Protein AF-A0A351K2X3-F1 (afdb_monomer_lite)

Radius of gyration: 14.86 Å; chains: 1; bounding box: 40×14×45 Å

Secondary structure (DSSP, 8-state):
----PPPPEEEEEEEE-SSTTHHHHHHHHHHHHHHS-TTTEEEEEEEEP--

Sequence (51 aa):
MKVVAKLRTHLVLVFGGRSAEHDVSCATAWHVAAAIDRSLHDVTVIGITKE

pLDDT: mean 92.88, std 12.28, range [44.12, 98.69]

Foldseek 3Di:
DDDPPDDAAEEEAEAAEQDPCRVVRVVVSVVVVVPDDPVRYDYDYHYDYND

Structure (mmCIF, N/CA/C/O backbone):
data_AF-A0A351K2X3-F1
#
_entry.id   AF-A0A351K2X3-F1
#
loop_
_atom_site.group_PDB
_atom_site.id
_atom_site.type_symbol
_atom_site.label_atom_id
_atom_site.label_alt_id
_atom_site.label_comp_id
_atom_sit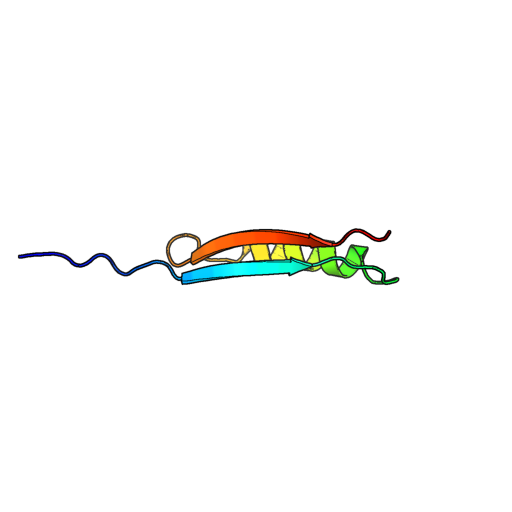e.label_asym_id
_atom_site.label_entity_id
_atom_site.label_seq_id
_atom_site.pdbx_PDB_ins_code
_atom_site.Cartn_x
_atom_site.Cartn_y
_atom_site.Cartn_z
_atom_site.occupancy
_atom_site.B_iso_or_equiv
_atom_site.auth_seq_id
_atom_site.auth_comp_id
_atom_site.auth_asym_id
_atom_site.auth_atom_id
_atom_site.pdbx_PDB_model_num
ATOM 1 N N . MET A 1 1 ? -27.583 6.745 26.817 1.00 44.12 1 MET A N 1
ATOM 2 C CA . MET A 1 1 ? -26.122 6.839 26.586 1.00 44.12 1 MET A CA 1
ATOM 3 C C . MET A 1 1 ? -25.875 6.762 25.085 1.00 44.12 1 MET A C 1
ATOM 5 O O . MET A 1 1 ? -26.261 5.770 24.487 1.00 44.12 1 MET A O 1
ATOM 9 N N . LYS A 1 2 ? -25.328 7.812 24.456 1.00 49.97 2 LYS A N 1
ATOM 10 C CA . LYS A 1 2 ? -24.919 7.775 23.041 1.00 49.97 2 LYS A CA 1
ATOM 11 C C . LYS A 1 2 ? -23.464 7.314 22.998 1.00 49.97 2 LYS A C 1
ATOM 13 O O . LYS A 1 2 ? -22.588 8.045 23.447 1.00 49.97 2 LYS A O 1
ATOM 18 N N . VAL A 1 3 ? -23.217 6.107 22.501 1.00 65.31 3 VAL A N 1
ATOM 19 C CA . VAL A 1 3 ? -21.860 5.680 22.148 1.00 65.31 3 VAL A CA 1
ATOM 20 C C . VAL A 1 3 ? -21.505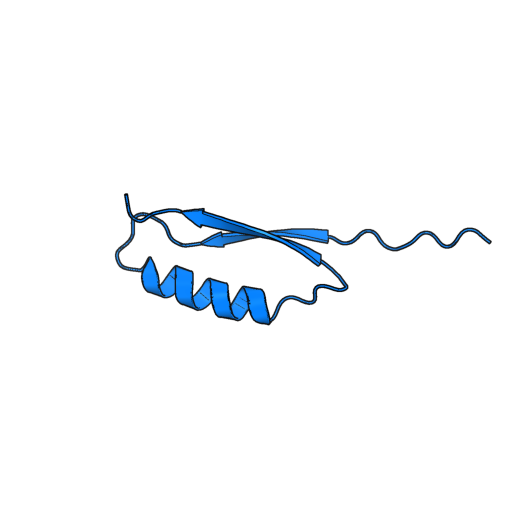 6.414 20.859 1.00 65.31 3 VAL A C 1
ATOM 22 O O . VAL A 1 3 ? -22.114 6.166 19.821 1.00 65.31 3 VAL A O 1
ATOM 25 N N . VAL A 1 4 ? -20.574 7.362 20.927 1.00 65.31 4 VAL A N 1
ATOM 26 C CA . VAL A 1 4 ? -19.974 7.936 19.720 1.00 65.31 4 VAL A CA 1
ATOM 27 C C . VAL A 1 4 ? -18.910 6.943 19.273 1.00 65.31 4 VAL A C 1
ATOM 29 O O . VAL A 1 4 ? -17.880 6.799 19.929 1.00 65.31 4 VAL A O 1
ATOM 32 N N . ALA A 1 5 ? -19.187 6.197 18.204 1.00 70.62 5 ALA A N 1
ATOM 33 C CA . ALA A 1 5 ? -18.187 5.327 17.602 1.00 70.62 5 ALA A CA 1
ATOM 34 C C . ALA A 1 5 ? -16.995 6.181 17.142 1.00 70.62 5 ALA A C 1
ATOM 36 O O . ALA A 1 5 ? -17.179 7.217 16.500 1.00 70.62 5 ALA A O 1
ATOM 37 N N . LYS A 1 6 ? -15.773 5.762 17.490 1.00 73.88 6 LYS A N 1
ATOM 38 C CA . LYS A 1 6 ? -14.548 6.415 17.019 1.00 73.88 6 LYS A CA 1
ATOM 39 C C . LYS A 1 6 ? -14.515 6.324 15.492 1.00 73.88 6 LYS A C 1
ATOM 41 O O . LYS A 1 6 ? -14.567 5.225 14.945 1.00 73.88 6 LYS A O 1
ATOM 46 N N . LEU A 1 7 ? -14.451 7.470 14.815 1.00 83.88 7 LEU A N 1
ATOM 47 C CA . LEU A 1 7 ? -14.301 7.507 13.362 1.00 83.88 7 LEU A CA 1
AT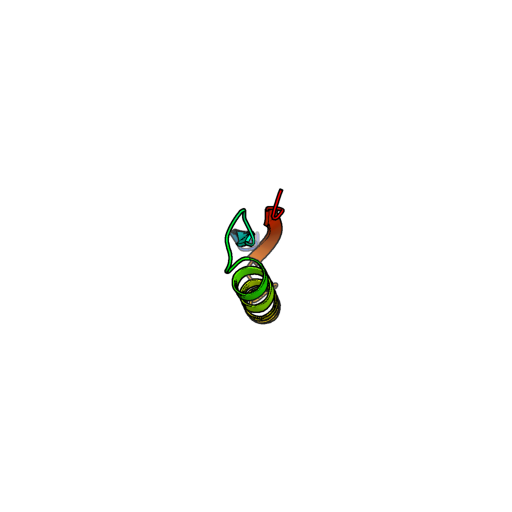OM 48 C C . LEU A 1 7 ? -12.952 6.883 12.984 1.00 83.88 7 LEU A C 1
ATOM 50 O O . LEU A 1 7 ? -11.928 7.185 13.601 1.00 83.88 7 LEU A O 1
ATOM 54 N N . ARG A 1 8 ? -12.972 5.984 11.996 1.00 91.12 8 ARG A N 1
ATOM 55 C CA . ARG A 1 8 ? -11.763 5.367 11.439 1.00 91.12 8 ARG A CA 1
ATOM 56 C C . ARG A 1 8 ? -11.011 6.398 10.609 1.00 91.12 8 ARG A C 1
ATOM 58 O O . ARG A 1 8 ? -11.625 7.160 9.868 1.00 91.12 8 ARG A O 1
ATOM 65 N N . THR A 1 9 ? -9.689 6.414 10.719 1.00 95.19 9 THR A N 1
ATOM 66 C CA . THR A 1 9 ? -8.856 7.328 9.932 1.00 95.19 9 THR A CA 1
ATOM 67 C C . THR A 1 9 ? -8.843 6.868 8.477 1.00 95.19 9 THR A C 1
ATOM 69 O O . THR A 1 9 ? -8.551 5.702 8.205 1.00 95.19 9 THR A O 1
ATOM 72 N N . HIS A 1 10 ? -9.127 7.769 7.538 1.00 96.75 10 HIS A N 1
ATOM 73 C CA . HIS A 1 10 ? -8.951 7.479 6.117 1.00 96.75 10 HIS A CA 1
ATOM 74 C C . HIS A 1 10 ? -7.459 7.487 5.781 1.00 96.75 10 HIS A C 1
ATOM 76 O O . HIS A 1 10 ? -6.789 8.511 5.916 1.00 96.75 10 HIS A O 1
ATOM 82 N N . LEU A 1 11 ? -6.938 6.337 5.370 1.00 97.62 11 LEU A N 1
ATOM 83 C CA . LEU A 1 11 ? -5.537 6.146 5.021 1.00 97.62 11 LEU A CA 1
ATOM 84 C C . LEU A 1 11 ? -5.427 5.881 3.522 1.00 97.62 11 LEU A C 1
ATOM 86 O O . LEU A 1 11 ? -5.990 4.914 3.012 1.00 97.62 11 LEU A O 1
ATOM 90 N N . VAL A 1 12 ? -4.675 6.724 2.821 1.00 98.44 12 VAL A N 1
ATOM 91 C CA . VAL A 1 12 ? -4.388 6.536 1.397 1.00 98.44 12 VAL A CA 1
ATOM 92 C C . VAL A 1 12 ? -2.955 6.047 1.248 1.00 98.44 12 VAL A C 1
ATOM 94 O O . VAL A 1 12 ? -2.017 6.742 1.632 1.00 98.44 12 VAL A O 1
ATOM 97 N N . LEU A 1 13 ? -2.789 4.850 0.692 1.00 98.38 13 LEU A N 1
ATOM 98 C CA . LEU A 1 13 ? -1.486 4.281 0.368 1.00 98.38 13 LEU A CA 1
ATOM 99 C C . LEU A 1 13 ? -1.200 4.492 -1.120 1.00 98.38 13 LEU A C 1
ATOM 101 O O . LEU A 1 13 ? -1.848 3.875 -1.967 1.00 98.38 13 LEU A O 1
ATOM 105 N N . VAL A 1 14 ? -0.229 5.353 -1.422 1.00 98.62 14 VAL A N 1
ATOM 106 C CA . VAL A 1 14 ? 0.213 5.657 -2.791 1.00 98.62 14 VAL A CA 1
ATOM 107 C C . VAL A 1 14 ? 1.543 4.963 -3.067 1.00 98.62 14 VAL A C 1
ATOM 109 O O . VAL A 1 14 ? 2.451 5.035 -2.240 1.00 98.62 14 VAL A O 1
ATOM 112 N N . PHE A 1 15 ? 1.663 4.288 -4.209 1.00 98.69 15 PHE A N 1
ATOM 113 C CA . PHE A 1 15 ? 2.858 3.518 -4.567 1.00 98.69 15 PHE A CA 1
ATOM 114 C C . PHE A 1 15 ? 3.050 3.393 -6.086 1.00 98.69 15 PHE A C 1
ATOM 116 O O . PHE A 1 15 ? 2.185 3.785 -6.869 1.00 98.69 15 PHE A O 1
ATOM 123 N N . GLY A 1 16 ? 4.183 2.827 -6.502 1.00 98.44 16 GLY A N 1
ATOM 124 C CA . GLY A 1 16 ? 4.565 2.664 -7.905 1.00 98.44 16 GLY A CA 1
ATOM 125 C C . GLY A 1 16 ? 5.286 3.899 -8.447 1.00 98.44 16 GLY A C 1
ATOM 126 O O . GLY A 1 16 ? 6.176 4.446 -7.797 1.00 98.44 16 GLY A O 1
ATOM 127 N N . GLY A 1 17 ? 4.904 4.335 -9.645 1.00 98.38 17 GLY A N 1
ATOM 128 C CA . GLY A 1 17 ? 5.437 5.520 -10.317 1.00 98.38 17 GLY A CA 1
ATOM 129 C C . GLY A 1 17 ? 6.397 5.210 -11.462 1.00 98.38 17 GLY A C 1
ATOM 130 O O . GLY A 1 17 ? 6.813 4.068 -11.672 1.00 98.38 17 GLY A O 1
ATOM 131 N N . ARG A 1 18 ? 6.765 6.266 -12.199 1.00 98.06 18 ARG A N 1
ATOM 132 C CA . ARG A 1 18 ? 7.719 6.228 -13.317 1.00 98.06 18 ARG A CA 1
ATOM 133 C C . ARG A 1 18 ? 9.158 6.200 -12.793 1.00 98.06 18 ARG A C 1
ATOM 135 O O . ARG A 1 18 ? 9.861 7.207 -12.813 1.00 98.06 18 ARG A O 1
ATOM 142 N N . SER A 1 19 ? 9.568 5.052 -12.264 1.00 97.19 19 SER A N 1
ATOM 143 C CA . SER A 1 19 ? 10.878 4.833 -11.642 1.00 97.19 19 SER A CA 1
ATOM 144 C C . SER A 1 19 ? 11.384 3.414 -11.911 1.00 97.19 19 SER A C 1
ATOM 146 O O . SER A 1 19 ? 10.591 2.480 -12.038 1.00 97.19 19 SER A O 1
ATOM 148 N N . ALA A 1 20 ? 12.709 3.236 -11.924 1.00 97.50 20 ALA A N 1
ATOM 149 C CA . ALA A 1 20 ? 13.343 1.915 -11.904 1.00 97.50 20 ALA A CA 1
ATOM 150 C C . ALA A 1 20 ? 12.966 1.103 -10.647 1.00 97.50 20 ALA A C 1
ATOM 152 O O . ALA A 1 20 ? 12.971 -0.123 -10.676 1.00 97.50 20 ALA A O 1
ATOM 153 N N . GLU A 1 21 ? 12.577 1.779 -9.564 1.00 98.06 21 GLU A N 1
ATOM 154 C CA . GLU A 1 21 ? 12.162 1.164 -8.298 1.00 98.06 21 GLU A CA 1
ATOM 155 C C . GLU A 1 21 ? 10.649 0.896 -8.215 1.00 98.06 21 GLU A C 1
ATOM 157 O O . GLU A 1 21 ? 10.152 0.537 -7.149 1.00 98.06 21 GLU A O 1
ATOM 162 N N . HIS A 1 22 ? 9.890 1.048 -9.309 1.00 98.31 22 HIS A N 1
ATOM 163 C CA . HIS A 1 22 ? 8.439 0.811 -9.319 1.00 98.31 22 HIS A CA 1
ATOM 164 C C . HIS A 1 22 ? 8.058 -0.533 -8.685 1.00 98.31 22 HIS A C 1
ATOM 166 O O . HIS A 1 22 ? 7.183 -0.586 -7.824 1.00 98.31 22 HIS A O 1
ATOM 172 N N . ASP A 1 23 ? 8.736 -1.616 -9.072 1.00 98.31 23 ASP A N 1
ATOM 173 C CA . ASP A 1 23 ? 8.410 -2.960 -8.583 1.00 98.31 23 ASP A CA 1
ATOM 174 C C . ASP A 1 23 ? 8.723 -3.101 -7.084 1.00 98.31 23 ASP A C 1
ATOM 176 O O . ASP A 1 23 ? 7.973 -3.741 -6.345 1.00 98.31 23 ASP A O 1
ATOM 180 N N . VAL A 1 24 ? 9.775 -2.425 -6.608 1.00 98.44 24 VAL A N 1
ATOM 181 C CA . VAL A 1 24 ? 10.134 -2.355 -5.182 1.00 98.44 24 VAL A CA 1
ATOM 182 C C . VAL A 1 24 ? 9.074 -1.577 -4.398 1.00 98.44 24 VAL A C 1
ATOM 184 O O . VAL A 1 24 ? 8.656 -2.012 -3.321 1.00 98.44 24 VAL A O 1
ATOM 187 N N . SER A 1 25 ? 8.582 -0.464 -4.947 1.00 98.56 25 SER A N 1
ATOM 188 C CA . SER A 1 25 ? 7.490 0.323 -4.362 1.00 98.56 25 SER A CA 1
ATOM 189 C C . SER A 1 25 ? 6.199 -0.499 -4.258 1.00 98.56 25 SER A C 1
ATOM 191 O O . SER A 1 25 ? 5.588 -0.552 -3.189 1.00 98.56 25 SER A O 1
ATOM 193 N N . CYS A 1 26 ? 5.827 -1.224 -5.318 1.00 98.44 26 CYS A N 1
ATOM 194 C CA . CYS A 1 26 ? 4.673 -2.129 -5.334 1.00 98.44 26 CYS A CA 1
ATOM 195 C C . CYS A 1 26 ? 4.804 -3.265 -4.308 1.00 98.44 26 CYS A C 1
ATOM 197 O O . CYS A 1 26 ? 3.867 -3.523 -3.548 1.00 98.44 26 CYS A O 1
ATOM 199 N N . ALA A 1 27 ? 5.971 -3.913 -4.232 1.00 98.50 27 ALA A N 1
ATOM 200 C CA . ALA A 1 27 ? 6.233 -4.959 -3.245 1.00 98.50 27 ALA A CA 1
ATOM 201 C C . ALA A 1 27 ? 6.145 -4.415 -1.811 1.00 98.50 27 ALA A C 1
ATOM 203 O O . ALA A 1 27 ? 5.538 -5.038 -0.940 1.00 98.50 27 ALA A O 1
ATOM 204 N N . THR A 1 28 ? 6.691 -3.226 -1.560 1.00 98.56 28 THR A N 1
ATOM 205 C CA . THR A 1 28 ? 6.604 -2.555 -0.255 1.00 98.56 28 THR A CA 1
ATOM 206 C C . THR A 1 28 ? 5.155 -2.253 0.114 1.00 98.56 28 THR A C 1
ATOM 208 O O . THR A 1 28 ? 4.717 -2.567 1.222 1.00 98.56 28 THR A O 1
ATOM 211 N N . ALA A 1 29 ? 4.385 -1.708 -0.827 1.00 98.56 29 ALA A N 1
ATOM 212 C CA . ALA A 1 29 ? 2.982 -1.380 -0.618 1.00 98.56 29 ALA A CA 1
ATOM 213 C C . ALA A 1 29 ? 2.141 -2.609 -0.256 1.00 98.56 29 ALA A C 1
ATOM 215 O O . ALA A 1 29 ? 1.249 -2.500 0.583 1.00 98.56 29 ALA A O 1
ATOM 216 N N . TRP A 1 30 ? 2.452 -3.783 -0.813 1.00 98.19 30 TRP A N 1
ATOM 217 C CA . TRP A 1 30 ? 1.778 -5.031 -0.449 1.00 98.19 30 TRP A CA 1
ATOM 218 C C . TRP A 1 30 ? 1.980 -5.390 1.031 1.00 98.19 30 TRP A C 1
ATOM 220 O O . TRP A 1 30 ? 1.011 -5.654 1.745 1.00 98.19 30 TRP A O 1
ATOM 230 N N . HIS A 1 31 ? 3.220 -5.317 1.521 1.00 98.62 31 HIS A N 1
ATOM 231 C CA . HIS A 1 31 ? 3.533 -5.595 2.926 1.00 98.62 31 HIS A CA 1
ATOM 232 C C . HIS A 1 31 ? 2.906 -4.561 3.868 1.00 98.62 31 HIS A C 1
ATOM 234 O O . HIS A 1 31 ? 2.343 -4.925 4.901 1.00 98.62 31 HIS A O 1
ATOM 240 N N . VAL A 1 32 ? 2.934 -3.277 3.496 1.00 98.31 32 VAL A N 1
ATOM 241 C CA . VAL A 1 32 ? 2.264 -2.212 4.257 1.00 98.31 32 VAL A CA 1
ATOM 242 C C . VAL A 1 32 ? 0.755 -2.454 4.303 1.00 98.31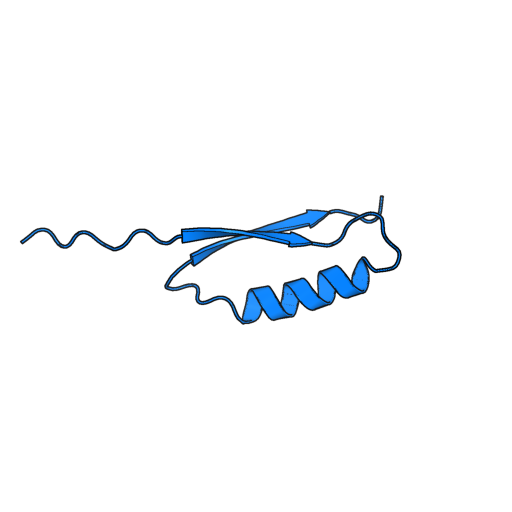 32 VAL A C 1
ATOM 244 O O . VAL A 1 32 ? 0.163 -2.415 5.378 1.00 98.31 32 VAL A O 1
ATOM 247 N N . ALA A 1 33 ? 0.127 -2.768 3.167 1.00 97.69 33 ALA A N 1
ATOM 248 C CA . ALA A 1 33 ? -1.306 -3.040 3.084 1.00 97.69 33 ALA A CA 1
ATOM 249 C C . ALA A 1 33 ? -1.747 -4.215 3.970 1.00 97.69 33 ALA A C 1
ATOM 251 O O . ALA A 1 33 ? -2.843 -4.160 4.537 1.00 97.69 33 ALA A O 1
ATOM 252 N N . ALA A 1 34 ? -0.899 -5.241 4.094 1.00 97.50 34 ALA A N 1
ATOM 253 C CA . ALA A 1 34 ? -1.114 -6.394 4.963 1.00 97.50 34 ALA A CA 1
ATOM 254 C C . ALA A 1 34 ? -0.945 -6.064 6.457 1.00 97.50 34 ALA A C 1
ATOM 256 O O . ALA A 1 34 ? -1.616 -6.664 7.292 1.00 97.50 34 ALA A O 1
ATOM 257 N N . ALA A 1 35 ? -0.079 -5.106 6.797 1.00 98.12 35 ALA A N 1
ATOM 258 C CA . ALA A 1 35 ? 0.196 -4.709 8.178 1.00 98.12 35 ALA A CA 1
ATOM 259 C C . ALA A 1 35 ? -0.792 -3.671 8.746 1.00 98.12 35 ALA A C 1
ATOM 261 O O . ALA A 1 35 ? -0.834 -3.468 9.960 1.00 98.12 35 ALA A O 1
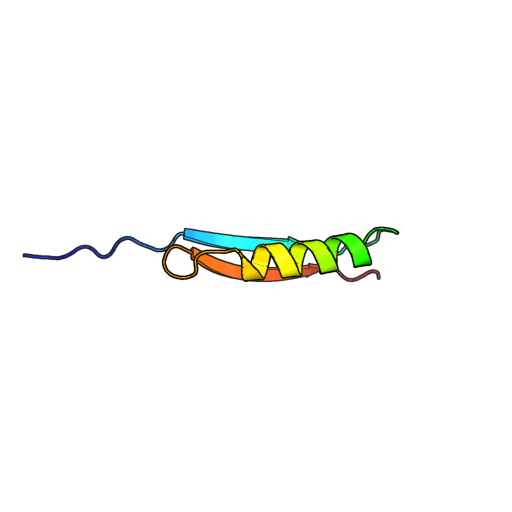ATOM 262 N N . ILE A 1 36 ? -1.578 -2.989 7.904 1.00 97.50 36 ILE A N 1
ATOM 263 C CA . ILE A 1 36 ? -2.529 -1.974 8.374 1.00 97.50 36 ILE A CA 1
ATOM 264 C C . ILE A 1 36 ? -3.659 -2.612 9.192 1.00 97.50 36 ILE A C 1
ATOM 266 O O . ILE A 1 36 ? -4.423 -3.441 8.695 1.00 97.50 36 ILE A O 1
ATOM 270 N N . ASP A 1 37 ? -3.849 -2.110 10.414 1.00 96.81 37 ASP A N 1
ATOM 271 C CA . ASP A 1 37 ? -5.026 -2.407 11.227 1.00 96.81 37 ASP A CA 1
ATOM 272 C C . ASP A 1 37 ? -6.291 -1.778 10.613 1.00 96.81 37 ASP A C 1
ATOM 274 O O . ASP A 1 37 ? -6.540 -0.567 10.703 1.00 96.81 37 ASP A O 1
ATOM 278 N N . ARG A 1 38 ? -7.111 -2.635 9.998 1.00 94.44 38 ARG A N 1
ATOM 279 C CA . ARG A 1 38 ? -8.390 -2.282 9.367 1.00 94.44 38 ARG A CA 1
ATOM 280 C C . ARG A 1 38 ? -9.504 -2.002 10.374 1.00 94.44 38 ARG A C 1
ATOM 282 O O . ARG A 1 38 ? -10.548 -1.520 9.962 1.00 94.44 38 ARG A O 1
ATOM 289 N N . SER A 1 39 ? -9.336 -2.270 11.667 1.00 93.88 39 SER A N 1
ATOM 290 C CA . SER A 1 39 ? -10.297 -1.813 12.682 1.00 93.88 39 SER A CA 1
ATOM 291 C C . SER A 1 39 ? -10.166 -0.309 12.945 1.00 93.88 39 SER A C 1
ATOM 293 O O . SER A 1 39 ? -11.147 0.351 13.288 1.00 93.88 39 SER A O 1
ATOM 295 N N . LEU A 1 40 ? -8.971 0.243 12.709 1.00 93.81 40 LEU A N 1
ATOM 296 C CA . LEU A 1 40 ? -8.629 1.643 12.961 1.00 93.81 40 LEU A CA 1
ATOM 297 C C . LEU A 1 40 ? -8.662 2.512 11.698 1.00 93.81 40 LEU A C 1
ATOM 299 O O . LEU A 1 40 ? -8.925 3.711 11.798 1.00 93.81 40 LEU A O 1
ATOM 303 N N . HIS A 1 41 ? -8.425 1.921 10.523 1.00 96.75 41 HIS A N 1
ATOM 304 C CA . HIS A 1 41 ? -8.237 2.666 9.276 1.00 96.75 41 HIS A CA 1
ATOM 305 C C . HIS A 1 41 ? -9.175 2.206 8.170 1.00 96.75 41 HIS A C 1
ATOM 307 O O . HIS A 1 41 ? -9.333 1.008 7.937 1.00 96.75 41 HIS A O 1
ATOM 313 N N . ASP A 1 42 ? -9.777 3.155 7.464 1.00 96.31 42 ASP A N 1
ATOM 314 C CA . ASP A 1 42 ? -10.417 2.924 6.170 1.00 96.31 42 ASP A CA 1
ATOM 315 C C . ASP A 1 42 ? -9.390 3.185 5.061 1.00 96.31 42 ASP A C 1
ATOM 317 O O . ASP A 1 42 ? -8.889 4.300 4.933 1.00 96.31 42 ASP A O 1
ATOM 321 N N . VAL A 1 43 ? -8.991 2.143 4.327 1.00 97.06 43 VAL A N 1
ATOM 322 C CA . VAL A 1 43 ? -7.782 2.183 3.490 1.00 97.06 43 VAL A CA 1
ATOM 323 C C . VAL A 1 43 ? -8.143 2.192 2.016 1.00 97.06 43 VAL A C 1
ATOM 325 O O . VAL A 1 43 ? -8.775 1.256 1.527 1.00 97.06 43 VAL A O 1
ATOM 328 N N . THR A 1 44 ? -7.633 3.191 1.303 1.00 98.00 44 THR A N 1
ATOM 329 C CA . THR A 1 44 ? -7.644 3.257 -0.161 1.00 98.00 44 THR A CA 1
ATOM 330 C C . THR A 1 44 ? -6.226 3.078 -0.687 1.00 98.00 44 THR A C 1
ATOM 332 O O . THR A 1 44 ? -5.284 3.675 -0.169 1.00 98.00 44 THR A O 1
ATOM 335 N N . VAL A 1 45 ? -6.066 2.258 -1.722 1.00 98.06 45 VAL A N 1
ATOM 336 C CA . VAL A 1 45 ? -4.781 2.029 -2.392 1.00 98.06 45 VAL A CA 1
ATOM 337 C C . VAL A 1 45 ? -4.789 2.700 -3.761 1.00 98.06 45 VAL A C 1
ATOM 339 O O . VAL A 1 45 ? -5.756 2.561 -4.507 1.00 98.06 45 VAL A O 1
ATOM 342 N N . ILE A 1 46 ? -3.724 3.432 -4.087 1.00 98.56 46 ILE A N 1
ATOM 343 C CA . ILE A 1 46 ? -3.566 4.129 -5.368 1.00 98.56 46 ILE A CA 1
ATOM 344 C C . ILE A 1 46 ? -2.206 3.757 -5.955 1.00 98.56 46 ILE A C 1
ATOM 346 O O . ILE A 1 46 ? -1.161 4.160 -5.446 1.00 98.56 46 ILE A O 1
ATOM 350 N N . GLY A 1 47 ? -2.232 2.982 -7.036 1.00 98.12 47 GLY A N 1
ATOM 351 C CA . GLY A 1 47 ? -1.040 2.655 -7.811 1.00 98.12 47 GLY A CA 1
ATOM 352 C C . GLY A 1 47 ? -0.811 3.676 -8.921 1.00 98.12 47 GLY A C 1
ATOM 353 O O . GLY A 1 47 ? -1.747 4.037 -9.634 1.00 98.12 47 GLY A O 1
ATOM 354 N N . ILE A 1 48 ? 0.433 4.116 -9.079 1.00 98.56 48 ILE A N 1
ATOM 355 C CA . ILE A 1 48 ? 0.890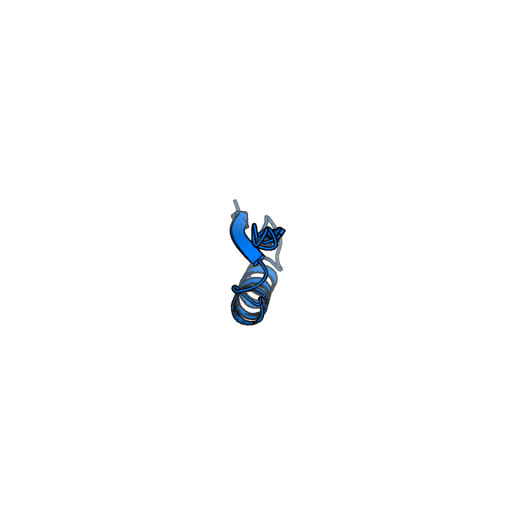 4.920 -10.215 1.00 98.56 48 ILE A CA 1
ATOM 356 C C . ILE A 1 48 ? 1.630 3.985 -11.178 1.00 98.56 48 ILE A C 1
ATOM 358 O O . ILE A 1 48 ? 2.540 3.261 -10.769 1.00 98.56 48 ILE A O 1
ATOM 362 N N . THR A 1 49 ? 1.238 3.983 -12.450 1.00 98.06 49 THR A N 1
ATOM 363 C CA . THR A 1 49 ? 1.840 3.161 -13.512 1.00 98.06 49 THR A CA 1
ATOM 364 C C . THR A 1 49 ? 3.292 3.561 -13.808 1.00 98.06 49 THR A C 1
ATOM 366 O O . THR A 1 49 ? 3.771 4.613 -13.368 1.00 98.06 49 THR A O 1
ATOM 369 N N . LYS A 1 50 ? 4.026 2.697 -14.526 1.00 96.44 50 LYS A N 1
ATOM 370 C CA . LYS A 1 50 ? 5.378 3.005 -15.036 1.00 96.44 50 LYS A CA 1
ATOM 371 C C . LYS A 1 50 ? 5.339 3.986 -16.219 1.00 96.44 50 LYS A C 1
ATOM 373 O O . LYS A 1 50 ? 6.334 4.673 -16.470 1.00 96.44 50 LYS A O 1
ATOM 378 N N . GLU A 1 51 ? 4.201 4.060 -16.908 1.00 92.69 51 GLU A N 1
ATOM 379 C CA . GLU A 1 51 ? 3.917 4.895 -18.082 1.00 92.69 51 GLU A CA 1
ATOM 380 C C . GLU A 1 51 ? 2.823 5.927 -17.808 1.00 92.69 51 GLU A C 1
ATOM 382 O O . GLU A 1 51 ? 1.795 5.552 -17.195 1.00 92.69 51 GLU A O 1
#